Protein AF-A0A497HC50-F1 (afdb_monomer_lite)

Radius of gyration: 28.06 Å; chains: 1; bounding box: 42×31×88 Å

Secondary structure (DSSP, 8-state):
--HHHHHHHHHHHHHHHHHHHHHHHHHS---HHHHHHHHHHHHHHHHHHHHHHHHHHHHHHHHHHIIIIIHHHHHHHHHHHHHHHHHHHHHHHTTT--

Structure (mmCIF, N/CA/C/O backbone):
data_AF-A0A497HC50-F1
#
_entry.id   AF-A0A497HC50-F1
#
loop_
_atom_site.group_PDB
_atom_site.id
_atom_site.type_symbol
_atom_site.label_atom_id
_atom_site.label_alt_id
_atom_site.label_comp_id
_atom_site.label_asym_id
_atom_site.label_entity_id
_atom_site.label_seq_id
_atom_site.pdbx_PDB_ins_code
_atom_site.Cartn_x
_atom_site.Cartn_y
_atom_site.Cartn_z
_atom_site.occupancy
_atom_site.B_iso_or_equiv
_atom_site.auth_seq_id
_atom_site.auth_comp_id
_atom_site.auth_asym_id
_atom_site.auth_atom_id
_atom_site.pdbx_PDB_model_num
ATOM 1 N N . MET A 1 1 ? 12.450 -7.816 -7.118 1.00 54.47 1 MET A N 1
ATOM 2 C CA . MET A 1 1 ? 11.053 -7.311 -7.046 1.00 54.47 1 MET A CA 1
ATOM 3 C C . MET A 1 1 ? 11.078 -5.797 -7.264 1.00 54.47 1 MET A C 1
ATOM 5 O O . MET A 1 1 ? 11.919 -5.151 -6.66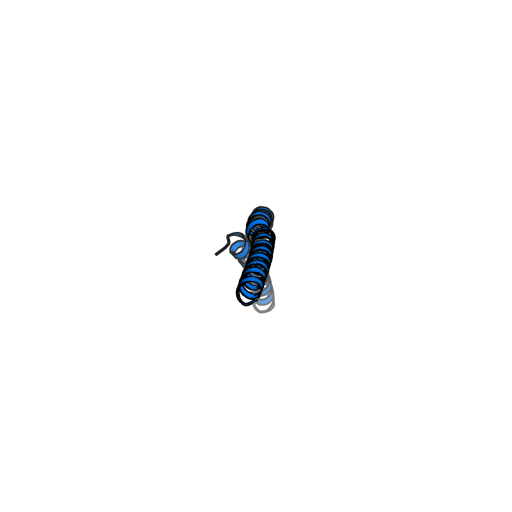0 1.00 54.47 1 MET A O 1
ATOM 9 N N . SER A 1 2 ? 10.237 -5.214 -8.128 1.00 67.50 2 SER A N 1
ATOM 10 C CA . SER A 1 2 ? 10.213 -3.746 -8.309 1.00 67.50 2 SER A CA 1
ATOM 11 C C . SER A 1 2 ? 9.681 -3.048 -7.050 1.00 67.50 2 SER A C 1
ATOM 13 O O . SER A 1 2 ? 8.658 -3.482 -6.512 1.00 67.50 2 SER A O 1
ATOM 15 N N . ARG A 1 3 ? 10.337 -1.959 -6.614 1.00 68.75 3 ARG A N 1
ATOM 16 C CA . ARG A 1 3 ? 9.911 -1.139 -5.461 1.00 68.75 3 ARG A CA 1
ATOM 17 C C . ARG A 1 3 ? 8.451 -0.690 -5.604 1.00 68.75 3 ARG A C 1
ATOM 19 O O . ARG A 1 3 ? 7.688 -0.785 -4.652 1.00 68.75 3 ARG A O 1
ATOM 26 N N . TYR A 1 4 ? 8.021 -0.345 -6.819 1.00 71.50 4 TYR A N 1
ATOM 27 C CA . TYR A 1 4 ? 6.629 -0.005 -7.129 1.00 71.50 4 TYR A CA 1
ATOM 28 C C . TYR A 1 4 ? 5.636 -1.130 -6.786 1.00 71.50 4 TYR A C 1
ATOM 30 O O . TYR A 1 4 ? 4.584 -0.870 -6.208 1.00 71.50 4 TYR A O 1
ATOM 38 N N . ARG A 1 5 ? 5.969 -2.396 -7.088 1.00 71.81 5 ARG A N 1
ATOM 39 C CA . ARG A 1 5 ? 5.091 -3.534 -6.760 1.00 71.81 5 ARG A CA 1
ATOM 40 C C . ARG A 1 5 ? 4.973 -3.749 -5.253 1.00 71.81 5 ARG A C 1
ATOM 42 O O . ARG A 1 5 ? 3.891 -4.088 -4.790 1.00 71.81 5 ARG A O 1
ATOM 49 N N . LEU A 1 6 ? 6.058 -3.528 -4.508 1.00 73.81 6 LEU A N 1
ATOM 50 C CA . LEU A 1 6 ? 6.057 -3.625 -3.047 1.00 73.81 6 LEU A CA 1
ATOM 51 C C . LEU A 1 6 ? 5.155 -2.554 -2.430 1.00 73.81 6 LEU A C 1
ATOM 53 O O . LEU A 1 6 ? 4.241 -2.907 -1.691 1.00 73.81 6 LEU A O 1
ATOM 57 N N . TYR A 1 7 ? 5.335 -1.280 -2.797 1.00 75.25 7 TYR A N 1
ATOM 58 C CA . TYR A 1 7 ? 4.515 -0.184 -2.266 1.00 75.25 7 TYR A CA 1
ATOM 59 C C . TYR A 1 7 ? 3.045 -0.292 -2.675 1.00 75.25 7 TYR A C 1
ATOM 61 O O . TYR A 1 7 ? 2.170 -0.094 -1.836 1.00 75.25 7 TYR A O 1
ATOM 69 N N . LYS A 1 8 ? 2.757 -0.713 -3.914 1.00 79.00 8 LYS A N 1
ATOM 70 C CA . LYS A 1 8 ? 1.386 -1.006 -4.351 1.00 79.00 8 LYS A CA 1
ATOM 71 C C . LYS A 1 8 ? 0.752 -2.108 -3.499 1.00 79.00 8 LYS A C 1
ATOM 73 O O . LYS A 1 8 ? -0.391 -1.971 -3.077 1.00 79.00 8 LYS A O 1
ATOM 78 N N . HIS A 1 9 ? 1.486 -3.190 -3.238 1.00 81.38 9 HIS A N 1
ATOM 79 C CA . HIS A 1 9 ? 1.002 -4.281 -2.397 1.00 81.38 9 HIS A CA 1
ATOM 80 C C . HIS A 1 9 ? 0.816 -3.838 -0.941 1.00 81.38 9 HIS A C 1
ATOM 82 O O . HIS A 1 9 ? -0.160 -4.230 -0.318 1.00 81.38 9 HIS A O 1
ATOM 88 N N . HIS A 1 10 ? 1.707 -3.001 -0.402 1.00 82.25 10 HIS A N 1
ATOM 89 C CA . HIS A 1 10 ? 1.588 -2.459 0.957 1.00 82.25 10 HIS A CA 1
ATOM 90 C C . HIS A 1 10 ? 0.389 -1.515 1.091 1.00 82.25 10 HIS A C 1
ATOM 92 O O . HIS A 1 10 ? -0.344 -1.601 2.070 1.00 82.25 10 HIS A O 1
ATOM 98 N N . ALA A 1 11 ? 0.128 -0.680 0.081 1.00 82.25 11 ALA A N 1
ATOM 99 C CA . ALA A 1 11 ? -1.061 0.166 0.043 1.00 82.25 11 ALA A CA 1
ATOM 100 C C . ALA A 1 11 ? -2.349 -0.675 0.030 1.00 82.25 11 ALA A C 1
ATOM 102 O O . ALA A 1 11 ? -3.256 -0.416 0.816 1.00 82.25 11 ALA A O 1
ATOM 103 N N . TRP A 1 12 ? -2.407 -1.718 -0.805 1.00 82.31 12 TRP A N 1
ATOM 104 C CA . TRP A 1 12 ? -3.583 -2.589 -0.905 1.00 82.31 12 TRP A CA 1
ATOM 105 C C . TRP A 1 12 ? -3.779 -3.457 0.349 1.00 82.31 12 TRP A C 1
ATOM 107 O O . TRP A 1 12 ? -4.872 -3.512 0.907 1.00 82.31 12 TRP A O 1
ATOM 117 N N . ALA A 1 13 ? -2.707 -4.068 0.856 1.00 86.06 13 ALA A N 1
ATOM 118 C CA . ALA A 1 13 ? -2.742 -4.851 2.089 1.00 86.06 13 ALA A CA 1
ATOM 119 C C . ALA A 1 13 ? -3.117 -3.984 3.298 1.00 86.06 13 ALA A C 1
ATOM 121 O O . ALA A 1 13 ? -3.915 -4.414 4.124 1.00 86.06 13 ALA A O 1
ATOM 122 N N . GLY A 1 14 ? -2.612 -2.747 3.369 1.00 84.75 14 GLY A N 1
ATOM 123 C CA . GLY A 1 14 ? -2.979 -1.786 4.406 1.00 84.75 14 GLY A CA 1
ATOM 124 C C . GLY A 1 14 ? -4.472 -1.457 4.391 1.00 84.75 14 GLY A C 1
ATOM 125 O O . GLY A 1 14 ? -5.106 -1.478 5.443 1.00 84.75 14 GLY A O 1
ATOM 126 N N . THR A 1 15 ? -5.069 -1.241 3.213 1.00 85.25 15 THR A N 1
ATOM 127 C CA . THR A 1 15 ? -6.520 -1.007 3.104 1.00 85.25 15 THR A CA 1
ATOM 128 C C . THR A 1 15 ? -7.351 -2.224 3.506 1.00 85.25 15 THR A C 1
ATOM 130 O O . THR A 1 15 ? -8.351 -2.074 4.209 1.00 85.25 15 THR A O 1
ATOM 133 N N . THR A 1 16 ? -6.922 -3.433 3.133 1.00 85.88 16 THR A N 1
ATOM 134 C CA . THR A 1 16 ? -7.595 -4.674 3.540 1.00 85.88 16 THR A CA 1
ATOM 135 C C . THR A 1 16 ? -7.505 -4.873 5.051 1.00 85.88 16 THR A C 1
ATOM 137 O O . THR A 1 16 ? -8.497 -5.205 5.692 1.00 85.88 16 THR A O 1
ATOM 140 N N . LEU A 1 17 ? -6.340 -4.606 5.643 1.00 88.00 17 LEU A N 1
ATOM 141 C CA . LEU A 1 17 ? -6.121 -4.739 7.080 1.00 88.00 17 LEU A CA 1
ATOM 142 C C . LEU A 1 17 ? -6.922 -3.702 7.878 1.00 88.00 17 LEU A C 1
ATOM 144 O O . LEU A 1 17 ? -7.490 -4.042 8.911 1.00 88.00 17 LEU A O 1
ATOM 148 N N . LEU A 1 18 ? -7.053 -2.473 7.366 1.00 88.00 18 LEU A N 1
ATOM 149 C CA . LEU A 1 18 ? -7.933 -1.452 7.942 1.00 88.00 18 LEU A CA 1
ATOM 150 C C . LEU A 1 18 ? -9.411 -1.876 7.888 1.00 88.00 18 LEU A C 1
ATOM 152 O O . LEU A 1 18 ? -10.137 -1.699 8.865 1.00 88.00 18 LEU A O 1
ATOM 156 N N . SER A 1 19 ? -9.850 -2.468 6.773 1.00 88.25 19 SER A N 1
ATOM 157 C CA . SER A 1 19 ? -11.212 -2.996 6.632 1.00 88.25 19 SER A CA 1
ATOM 158 C C . SER A 1 19 ? -11.490 -4.129 7.625 1.00 88.25 19 SER A C 1
ATOM 160 O O . SER A 1 19 ? -12.520 -4.105 8.298 1.00 88.25 19 SER A O 1
ATOM 162 N N . ILE A 1 20 ? -10.546 -5.063 7.790 1.00 89.56 20 ILE A N 1
ATOM 163 C CA . ILE A 1 20 ? -10.639 -6.143 8.783 1.00 89.56 20 ILE A CA 1
ATOM 164 C C . ILE A 1 20 ? -10.667 -5.572 10.203 1.00 89.56 20 ILE A C 1
ATOM 166 O O . ILE A 1 20 ? -11.496 -6.000 10.998 1.00 89.56 20 ILE A O 1
ATOM 170 N N . LEU A 1 21 ? -9.817 -4.590 10.525 1.00 87.50 21 LEU A N 1
ATOM 171 C CA . LEU A 1 21 ? -9.795 -3.946 11.842 1.00 87.50 21 LEU A CA 1
ATOM 172 C C . LEU A 1 21 ? -11.162 -3.338 12.192 1.00 87.50 21 LEU A C 1
ATOM 174 O O . LEU A 1 21 ? -11.667 -3.530 13.299 1.00 87.50 21 LEU A O 1
ATOM 178 N N . LEU A 1 22 ? -11.781 -2.632 11.238 1.00 86.12 22 LEU A N 1
ATOM 179 C CA . LEU A 1 22 ? -13.123 -2.080 11.415 1.00 86.12 22 LEU A CA 1
ATOM 180 C C . LEU A 1 22 ? -14.174 -3.180 11.588 1.00 86.12 22 LEU A C 1
ATOM 182 O O . LEU A 1 22 ? -15.014 -3.070 12.477 1.00 86.12 22 LEU A O 1
ATOM 186 N N . ALA A 1 23 ? -14.124 -4.235 10.772 1.00 88.94 23 ALA A N 1
ATOM 187 C CA . ALA A 1 23 ? -15.049 -5.360 10.880 1.00 88.94 23 ALA A CA 1
ATOM 188 C C . ALA A 1 23 ? -14.922 -6.069 12.239 1.00 88.94 23 ALA A C 1
ATOM 190 O O . ALA A 1 23 ? -15.928 -6.365 12.881 1.00 88.94 23 ALA A O 1
ATOM 191 N N . LEU A 1 24 ? -13.694 -6.260 12.728 1.00 87.75 24 LEU A N 1
ATOM 192 C CA . LEU A 1 24 ? -13.418 -6.858 14.032 1.00 87.75 24 LEU A CA 1
ATOM 193 C C . LEU A 1 24 ? -13.962 -5.998 15.179 1.00 87.75 24 LEU A C 1
ATOM 195 O O . LEU A 1 24 ? -14.487 -6.533 16.147 1.00 87.75 24 LEU A O 1
ATOM 199 N N . ARG A 1 25 ? -13.893 -4.667 15.048 1.00 83.94 25 ARG A N 1
ATOM 200 C CA . ARG A 1 25 ? -14.494 -3.717 15.999 1.00 83.94 25 ARG A CA 1
ATOM 201 C C . ARG A 1 25 ? -16.025 -3.777 16.016 1.00 83.94 25 ARG A C 1
ATOM 203 O O . ARG A 1 25 ? -16.628 -3.466 17.033 1.00 83.94 25 ARG A O 1
ATOM 210 N N . ILE A 1 26 ? -16.666 -4.131 14.905 1.00 84.88 26 ILE A N 1
ATOM 211 C CA . ILE A 1 26 ? -18.123 -4.334 14.874 1.00 84.88 26 ILE A CA 1
ATOM 212 C C . ILE A 1 26 ? -18.486 -5.653 15.570 1.00 84.88 26 ILE A C 1
ATOM 214 O O . ILE A 1 26 ? -19.509 -5.730 16.242 1.00 84.88 26 ILE A O 1
ATOM 218 N N . LEU A 1 27 ? -17.638 -6.675 15.427 1.00 90.56 27 LEU A N 1
ATOM 219 C CA . LEU A 1 27 ? -17.886 -8.018 15.948 1.00 90.56 27 LEU A CA 1
ATOM 220 C C . LEU A 1 27 ? -17.529 -8.179 17.436 1.00 90.56 27 LEU A C 1
ATOM 222 O O . LEU A 1 27 ? -18.145 -8.980 18.132 1.00 90.56 27 LEU A O 1
ATOM 226 N N . LEU A 1 28 ? -16.533 -7.433 17.923 1.00 87.00 28 LEU A N 1
ATOM 227 C CA . LEU A 1 28 ? -16.034 -7.484 19.296 1.00 87.00 28 LEU A CA 1
ATOM 228 C C . LEU A 1 28 ? -16.160 -6.106 19.968 1.00 87.00 28 LEU A C 1
ATOM 230 O O . LEU A 1 28 ? -15.785 -5.104 19.355 1.00 87.00 28 LEU A O 1
ATOM 234 N N . PRO A 1 29 ? -16.595 -6.021 21.242 1.00 83.44 29 PRO A N 1
ATOM 235 C CA . PRO A 1 29 ? -16.711 -4.763 21.983 1.00 83.44 29 PRO A CA 1
ATOM 236 C C . PRO A 1 29 ? -15.333 -4.254 22.451 1.00 83.44 29 PRO A C 1
ATOM 238 O O . PRO A 1 29 ? -15.042 -4.164 23.642 1.00 83.44 29 PRO A O 1
ATOM 241 N N . ILE A 1 30 ? -14.449 -3.948 21.500 1.00 81.38 30 ILE A N 1
ATOM 242 C CA . ILE A 1 30 ? -13.093 -3.459 21.763 1.00 81.38 30 ILE A CA 1
ATOM 243 C C . ILE A 1 30 ? -13.162 -1.968 22.144 1.00 81.38 30 ILE A C 1
ATOM 245 O O . ILE A 1 30 ? -13.804 -1.184 21.434 1.00 81.38 30 ILE A O 1
ATOM 249 N N . PRO A 1 31 ? -12.490 -1.534 23.228 1.00 86.12 31 PRO A N 1
ATOM 250 C CA . PRO A 1 31 ? -12.516 -0.145 23.673 1.00 86.12 31 PRO A CA 1
ATOM 251 C C . PRO A 1 31 ? -11.940 0.822 22.628 1.00 86.12 31 PRO A C 1
ATOM 253 O O . PRO A 1 31 ? -10.895 0.582 22.013 1.00 86.12 31 PRO A O 1
ATOM 256 N N . TYR A 1 32 ? -12.605 1.971 22.475 1.00 82.19 32 TYR A N 1
ATOM 257 C CA . TYR A 1 32 ? -12.269 3.004 21.485 1.00 82.19 32 TYR A CA 1
ATOM 258 C C . TYR A 1 32 ? -10.851 3.559 21.651 1.00 82.19 32 TYR A C 1
ATOM 260 O O . TYR A 1 32 ? -10.209 3.891 20.658 1.00 82.19 32 TYR A O 1
ATOM 268 N N . LEU A 1 33 ? -10.351 3.603 22.890 1.00 86.00 33 LEU A N 1
ATOM 269 C CA . LEU A 1 33 ? -9.007 4.068 23.238 1.00 86.00 33 LEU A CA 1
ATOM 270 C C . LEU A 1 33 ? -7.891 3.292 22.529 1.00 86.00 33 LEU A C 1
ATOM 272 O O . LEU A 1 33 ? -6.821 3.848 22.322 1.00 86.00 33 LEU A O 1
ATOM 276 N N . ILE A 1 34 ? -8.136 2.038 22.136 1.00 85.00 34 ILE A N 1
ATOM 277 C CA . ILE A 1 34 ? -7.149 1.201 21.439 1.00 85.00 34 ILE A CA 1
ATOM 278 C C . ILE A 1 34 ? -7.354 1.281 19.923 1.00 85.00 34 ILE A C 1
ATOM 280 O O . ILE A 1 34 ? -6.399 1.434 19.164 1.00 85.00 34 ILE A O 1
ATOM 284 N N . VAL A 1 35 ? -8.607 1.211 19.469 1.00 85.31 35 VAL A N 1
ATOM 285 C CA . VAL A 1 35 ? -8.933 1.144 18.035 1.00 85.31 35 VAL A CA 1
ATOM 286 C C . VAL A 1 35 ? -8.643 2.463 17.318 1.00 85.31 35 VAL A C 1
ATOM 288 O O . VAL A 1 35 ? -8.151 2.440 16.192 1.00 85.31 35 VAL A O 1
ATOM 291 N N . LEU A 1 36 ? -8.912 3.608 17.955 1.00 86.31 36 LEU A N 1
ATOM 292 C CA . LEU A 1 36 ? -8.670 4.929 17.364 1.00 86.31 36 LEU A CA 1
ATOM 293 C C . LEU A 1 36 ? -7.199 5.171 17.002 1.00 86.31 36 LEU A C 1
ATOM 295 O O . LEU A 1 36 ? -6.934 5.418 15.825 1.00 86.31 36 LEU A O 1
ATOM 299 N N . PRO A 1 37 ? -6.235 5.097 17.943 1.00 91.00 37 PRO A N 1
ATOM 300 C CA . PRO A 1 37 ? -4.836 5.350 17.613 1.00 91.00 37 PRO A CA 1
ATOM 301 C C . PRO A 1 37 ? -4.293 4.315 16.627 1.00 91.00 37 PRO A C 1
ATOM 303 O O . PRO A 1 37 ? -3.572 4.677 15.700 1.00 91.00 37 PRO A O 1
ATOM 306 N N . LEU A 1 38 ? -4.690 3.045 16.766 1.00 88.38 38 LEU A N 1
ATOM 307 C CA . LEU A 1 38 ? -4.262 1.983 15.860 1.00 88.38 38 LEU A CA 1
ATOM 308 C C . LEU A 1 38 ? -4.767 2.221 14.429 1.00 88.38 38 LEU A C 1
ATOM 310 O O . LEU A 1 38 ? -3.996 2.116 13.476 1.00 88.38 38 LEU A O 1
ATOM 314 N N . GLY A 1 39 ? -6.037 2.604 14.279 1.00 88.50 39 GLY A N 1
ATOM 315 C CA . GLY A 1 39 ? -6.616 2.987 12.994 1.00 88.50 39 GLY A CA 1
ATOM 316 C C . GLY A 1 39 ? -5.925 4.210 12.390 1.00 88.50 39 GLY A C 1
ATOM 317 O O . GLY A 1 39 ? -5.637 4.223 11.196 1.00 88.50 39 GLY A O 1
ATOM 318 N N . LEU A 1 40 ? -5.589 5.208 13.210 1.00 90.25 40 LEU A N 1
ATOM 319 C CA . LEU A 1 40 ? -4.921 6.432 12.763 1.00 90.25 40 LEU A CA 1
ATOM 320 C C . LEU A 1 40 ? -3.501 6.155 12.241 1.00 90.25 40 LEU A C 1
ATOM 322 O O . LEU A 1 40 ? -3.133 6.636 11.170 1.00 90.25 40 LEU A O 1
ATOM 326 N N . ILE A 1 41 ? -2.736 5.309 12.940 1.00 91.38 41 ILE A N 1
ATOM 327 C CA . ILE A 1 41 ? -1.414 4.840 12.494 1.00 91.38 41 ILE A CA 1
ATOM 328 C C . ILE A 1 41 ? -1.531 4.082 11.165 1.00 91.38 41 ILE A C 1
ATOM 330 O O . ILE A 1 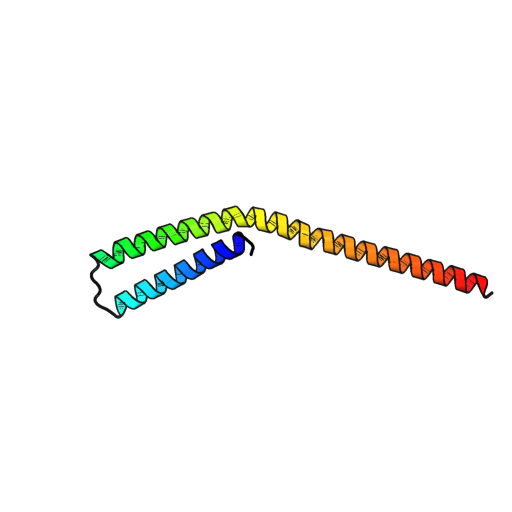41 ? -0.746 4.320 10.245 1.00 91.38 41 ILE A O 1
ATOM 334 N N . LEU A 1 42 ? -2.535 3.210 11.035 1.00 88.44 42 LEU A N 1
ATOM 335 C CA . LEU A 1 42 ? -2.811 2.471 9.801 1.00 88.44 42 LEU A CA 1
ATOM 336 C C . LEU A 1 42 ? -3.131 3.402 8.628 1.00 88.44 42 LEU A C 1
ATOM 338 O O . LEU A 1 42 ? -2.606 3.209 7.533 1.00 88.44 42 LEU A O 1
ATOM 342 N N . ILE A 1 43 ? -3.939 4.439 8.853 1.00 88.38 43 ILE A N 1
ATOM 343 C CA . ILE A 1 43 ? -4.263 5.441 7.830 1.00 88.38 43 ILE A CA 1
ATOM 344 C C . ILE A 1 43 ? -2.995 6.168 7.374 1.00 88.38 43 ILE A C 1
ATOM 346 O O . ILE A 1 43 ? -2.746 6.260 6.171 1.00 88.38 43 ILE A O 1
ATOM 350 N N . ILE A 1 44 ? -2.156 6.630 8.307 1.00 91.19 44 ILE A N 1
ATOM 351 C CA . ILE A 1 44 ? -0.885 7.296 7.983 1.00 91.19 44 ILE A CA 1
ATOM 352 C C . ILE A 1 44 ? 0.020 6.362 7.170 1.00 91.19 44 ILE A C 1
ATOM 354 O O . ILE A 1 44 ? 0.563 6.759 6.140 1.00 91.19 44 ILE A O 1
ATOM 358 N N . TYR A 1 45 ? 0.136 5.099 7.580 1.00 87.62 45 TYR A N 1
ATOM 359 C CA . TYR A 1 45 ? 0.911 4.090 6.862 1.00 87.62 45 TYR A CA 1
ATOM 360 C C . TYR A 1 45 ? 0.409 3.864 5.424 1.00 87.62 45 TYR A C 1
ATOM 362 O O . TYR A 1 45 ? 1.216 3.782 4.489 1.00 87.62 45 TYR A O 1
ATOM 370 N N . ILE A 1 46 ? -0.914 3.803 5.224 1.00 85.88 46 ILE A N 1
ATOM 371 C CA . ILE A 1 46 ? -1.528 3.678 3.895 1.00 85.88 46 ILE A CA 1
ATOM 372 C C . ILE A 1 46 ? -1.210 4.914 3.051 1.00 85.88 46 ILE A C 1
ATOM 374 O O . ILE A 1 46 ? -0.792 4.762 1.906 1.00 85.88 46 ILE A O 1
ATOM 378 N N . LEU A 1 47 ? -1.339 6.124 3.605 1.00 86.44 47 LEU A N 1
ATOM 379 C CA . LEU A 1 47 ? -1.038 7.373 2.896 1.00 86.44 47 LEU A CA 1
ATOM 380 C C . LEU A 1 47 ? 0.431 7.461 2.472 1.00 86.44 47 LEU A C 1
ATOM 382 O O . LEU A 1 47 ? 0.724 7.843 1.336 1.00 86.44 47 LEU A O 1
ATOM 386 N N . ILE A 1 48 ? 1.355 7.059 3.347 1.00 85.50 48 ILE A N 1
ATOM 387 C CA . ILE A 1 48 ? 2.788 6.993 3.037 1.00 85.50 48 ILE A CA 1
ATOM 388 C C . ILE A 1 48 ? 3.029 5.976 1.915 1.00 85.50 48 ILE A C 1
ATOM 390 O O . ILE A 1 48 ? 3.669 6.298 0.912 1.00 85.50 48 ILE A O 1
ATOM 394 N N . SER A 1 49 ? 2.464 4.772 2.034 1.00 81.12 49 SER A N 1
ATOM 395 C CA . SER A 1 49 ? 2.586 3.723 1.013 1.00 81.12 49 SER A CA 1
ATOM 396 C C . SER A 1 49 ? 2.010 4.162 -0.334 1.00 81.12 49 SER A C 1
ATOM 398 O O . SER A 1 49 ? 2.597 3.889 -1.384 1.00 81.12 49 SER A O 1
ATOM 400 N N . LEU A 1 50 ? 0.896 4.893 -0.327 1.00 80.06 50 LEU A N 1
ATOM 401 C CA . LEU A 1 50 ? 0.263 5.430 -1.526 1.00 80.06 50 LEU A CA 1
ATOM 402 C C . LEU A 1 50 ? 1.126 6.525 -2.164 1.00 80.06 50 LEU A C 1
ATOM 404 O O . LEU A 1 50 ? 1.385 6.484 -3.366 1.00 80.06 50 LEU A O 1
ATOM 408 N N . SER A 1 51 ? 1.650 7.447 -1.355 1.00 81.50 51 SER A N 1
ATOM 409 C CA . SER A 1 51 ? 2.549 8.519 -1.800 1.00 81.50 51 SER A CA 1
ATOM 410 C C . SER A 1 51 ? 3.801 7.953 -2.471 1.00 81.50 51 SER A C 1
ATOM 412 O O . SER A 1 51 ? 4.168 8.367 -3.573 1.00 81.50 51 SER A O 1
ATOM 414 N N . PHE A 1 52 ? 4.416 6.933 -1.869 1.00 74.75 52 PHE A N 1
ATOM 415 C CA . PHE A 1 52 ? 5.542 6.227 -2.476 1.00 74.75 52 PHE A CA 1
ATOM 416 C C . PHE A 1 52 ? 5.144 5.440 -3.724 1.00 74.75 52 PHE A C 1
ATOM 418 O O . PHE A 1 52 ? 5.909 5.408 -4.687 1.00 74.75 52 PHE A O 1
ATOM 425 N N . THR A 1 53 ? 3.944 4.858 -3.762 1.00 76.25 53 THR A N 1
ATOM 426 C CA . THR A 1 53 ? 3.431 4.190 -4.966 1.00 76.25 53 THR A CA 1
ATOM 427 C C . THR A 1 53 ? 3.369 5.160 -6.141 1.00 76.25 53 THR A C 1
ATOM 429 O O . THR A 1 53 ? 3.839 4.813 -7.219 1.00 76.25 53 THR A O 1
ATOM 432 N N . TYR A 1 54 ? 2.861 6.381 -5.943 1.00 74.81 54 TYR A N 1
ATOM 433 C CA . TYR A 1 54 ? 2.812 7.405 -6.992 1.00 74.81 54 TYR A CA 1
ATOM 434 C C . TYR A 1 54 ? 4.191 7.965 -7.347 1.00 74.81 54 TYR A C 1
ATOM 436 O O . TYR A 1 54 ? 4.494 8.110 -8.531 1.00 74.81 54 TYR A O 1
ATOM 444 N N . LYS A 1 55 ? 5.061 8.199 -6.357 1.00 76.81 55 LYS A N 1
ATOM 445 C CA . LYS A 1 55 ? 6.442 8.648 -6.590 1.00 76.81 55 LYS A CA 1
ATOM 446 C C . LYS A 1 55 ? 7.229 7.650 -7.446 1.00 76.81 55 LYS A C 1
ATOM 448 O O . LYS A 1 55 ? 7.841 8.029 -8.438 1.00 76.81 55 LYS A O 1
ATOM 453 N N . TYR A 1 56 ? 7.156 6.364 -7.106 1.00 69.56 56 TYR A N 1
ATOM 454 C CA . TYR A 1 56 ? 7.850 5.300 -7.833 1.00 69.56 56 TYR A CA 1
ATOM 455 C C . TYR A 1 56 ? 7.105 4.820 -9.084 1.00 69.56 56 TYR A C 1
ATOM 457 O O . TYR A 1 56 ? 7.690 4.087 -9.878 1.00 69.56 56 TYR A O 1
ATOM 465 N N . LYS A 1 57 ? 5.844 5.225 -9.299 1.00 65.25 57 LYS A N 1
ATOM 466 C CA . LYS A 1 57 ? 5.092 4.914 -10.525 1.00 65.25 57 LYS A CA 1
ATOM 467 C C . LYS A 1 57 ? 5.761 5.539 -11.747 1.00 65.25 57 LYS A C 1
ATOM 469 O O . LYS A 1 57 ? 5.990 4.831 -12.717 1.00 65.25 57 LYS A O 1
ATOM 474 N N . ASN A 1 58 ? 6.135 6.819 -11.679 1.00 63.91 58 ASN A N 1
ATOM 475 C CA . ASN A 1 58 ? 6.790 7.504 -12.801 1.00 63.91 58 ASN A CA 1
ATOM 476 C C . ASN A 1 58 ? 8.165 6.909 -13.130 1.00 63.91 58 ASN A C 1
ATOM 478 O O . ASN A 1 58 ? 8.518 6.781 -14.300 1.00 63.91 58 ASN A O 1
ATOM 482 N N . GLU A 1 59 ? 8.936 6.514 -12.115 1.00 62.28 59 GLU A N 1
ATOM 483 C CA . GLU A 1 59 ? 10.213 5.822 -12.324 1.00 62.28 59 GLU A CA 1
ATOM 484 C C . GLU A 1 59 ? 10.002 4.421 -12.908 1.00 62.28 59 GLU A C 1
ATOM 486 O O . GLU A 1 59 ? 10.699 4.022 -13.838 1.00 62.28 59 GLU A O 1
ATOM 491 N N . PHE A 1 60 ? 9.003 3.684 -12.416 1.00 60.62 60 PHE A N 1
ATOM 492 C CA . PHE A 1 60 ? 8.677 2.358 -12.927 1.00 60.62 60 PHE A CA 1
ATOM 493 C C . PHE A 1 60 ? 8.149 2.398 -14.365 1.00 60.62 60 PHE A C 1
ATOM 495 O O . PHE A 1 60 ? 8.561 1.564 -15.164 1.00 60.62 60 PHE A O 1
ATOM 502 N N . ASP A 1 61 ? 7.302 3.365 -14.719 1.00 61.91 61 ASP A N 1
ATOM 503 C CA . ASP A 1 61 ? 6.780 3.534 -16.080 1.00 61.91 61 ASP A CA 1
ATOM 504 C C . ASP A 1 61 ? 7.872 3.998 -17.055 1.00 61.91 61 ASP A C 1
ATOM 506 O O . ASP A 1 61 ? 7.890 3.549 -18.198 1.00 61.91 61 ASP A O 1
ATOM 510 N N . ARG A 1 62 ? 8.847 4.803 -16.610 1.00 60.91 62 ARG A N 1
ATOM 511 C CA . ARG A 1 62 ? 10.034 5.138 -17.418 1.00 60.91 62 ARG A CA 1
ATOM 512 C C . ARG A 1 62 ? 10.924 3.922 -17.678 1.00 60.91 62 ARG A C 1
ATOM 514 O O . ARG A 1 62 ? 11.293 3.671 -18.820 1.00 60.91 62 ARG A O 1
ATOM 521 N N . ILE A 1 63 ? 11.229 3.140 -16.641 1.00 61.41 63 ILE A N 1
ATOM 522 C CA . ILE A 1 63 ? 12.081 1.944 -16.758 1.00 61.41 63 ILE A CA 1
ATOM 523 C C . ILE A 1 63 ? 11.373 0.839 -17.562 1.00 61.41 63 ILE A C 1
ATOM 525 O O . ILE A 1 63 ? 11.987 0.184 -18.400 1.00 61.41 63 ILE A O 1
ATOM 529 N N . LYS A 1 64 ? 10.067 0.641 -17.349 1.00 57.47 64 LYS A N 1
ATOM 530 C CA . LYS A 1 64 ? 9.263 -0.366 -18.058 1.00 57.47 64 LYS A CA 1
ATOM 531 C C . LYS A 1 64 ? 8.915 0.063 -19.488 1.00 57.47 64 LYS A C 1
ATOM 533 O O . LYS A 1 64 ? 8.832 -0.789 -20.366 1.00 57.47 64 LYS A O 1
ATOM 538 N N . GLY A 1 65 ? 8.726 1.360 -19.726 1.00 55.44 65 GLY A N 1
ATOM 539 C CA . GLY A 1 65 ? 8.504 1.933 -21.054 1.00 55.44 65 GLY A CA 1
ATOM 540 C C . GLY A 1 65 ? 9.727 1.793 -21.960 1.00 55.44 65 GLY A C 1
ATOM 541 O O . GLY A 1 65 ? 9.570 1.387 -23.111 1.00 55.44 65 GLY A O 1
ATOM 542 N N . GLY A 1 66 ? 10.933 2.018 -21.422 1.00 55.12 66 GLY A N 1
ATOM 543 C CA . GLY A 1 66 ? 12.192 1.757 -22.132 1.00 55.12 66 GLY A CA 1
ATOM 544 C C . GLY A 1 66 ? 12.383 0.272 -22.457 1.00 55.12 66 GLY A C 1
ATOM 545 O O . GLY A 1 66 ? 12.555 -0.087 -23.615 1.00 55.12 66 GLY A O 1
ATOM 546 N N . ALA A 1 67 ? 12.219 -0.608 -21.466 1.00 53.31 67 ALA A N 1
ATOM 547 C CA . ALA A 1 67 ? 12.461 -2.049 -21.623 1.00 53.31 67 ALA A CA 1
ATOM 548 C C . ALA A 1 67 ? 11.374 -2.8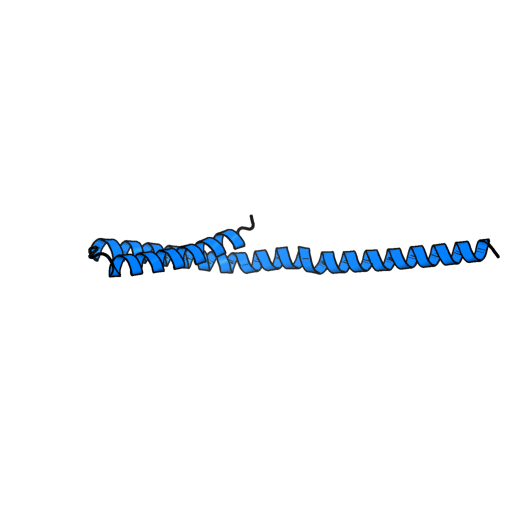33 -22.393 1.00 53.31 67 ALA A C 1
ATOM 550 O O . ALA A 1 67 ? 11.530 -4.020 -22.648 1.00 53.31 67 ALA A O 1
ATOM 551 N N . SER A 1 68 ? 10.223 -2.230 -22.710 1.00 56.59 68 SER A N 1
ATOM 552 C CA . SER A 1 68 ? 9.120 -2.947 -23.376 1.00 56.59 68 SER A CA 1
ATOM 553 C C . SER A 1 68 ? 8.738 -2.359 -24.731 1.00 56.59 68 SER A C 1
ATOM 555 O O . SER A 1 68 ? 8.187 -3.080 -25.561 1.00 56.59 68 SER A O 1
ATOM 557 N N . GLY A 1 69 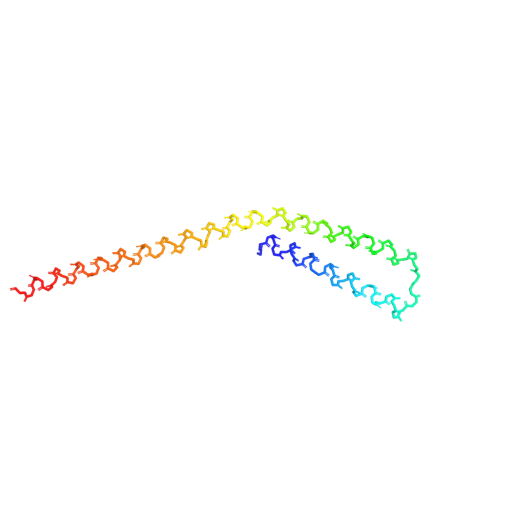? 8.986 -1.066 -24.961 1.00 54.09 69 GLY A N 1
ATOM 558 C CA . GLY A 1 69 ? 8.623 -0.385 -26.204 1.00 54.09 69 GLY A CA 1
ATOM 559 C C . GLY A 1 69 ? 9.757 -0.322 -27.225 1.00 54.09 69 GLY A C 1
ATOM 560 O O . GLY A 1 69 ? 9.514 -0.526 -28.417 1.00 54.09 69 GLY A O 1
ATOM 561 N N . GLU A 1 70 ? 10.983 -0.048 -26.777 1.00 54.72 70 GLU A N 1
ATOM 562 C CA . GLU A 1 70 ? 12.154 0.049 -27.657 1.00 54.72 70 GLU A CA 1
ATOM 563 C C . GLU A 1 70 ? 12.683 -1.333 -28.038 1.00 54.72 70 GLU A C 1
ATOM 565 O O . GLU A 1 70 ? 12.876 -1.591 -29.225 1.00 54.72 70 GLU A O 1
ATOM 570 N N . ASP A 1 71 ? 12.778 -2.258 -27.080 1.00 55.59 71 ASP A N 1
ATOM 571 C CA . ASP A 1 71 ? 13.218 -3.636 -27.337 1.00 55.59 71 ASP A CA 1
ATOM 572 C C . ASP A 1 71 ? 12.304 -4.362 -28.337 1.00 55.59 71 ASP A C 1
ATOM 574 O O . ASP A 1 71 ? 12.779 -4.984 -29.286 1.00 55.59 71 ASP A O 1
ATOM 578 N N . PHE A 1 72 ? 10.982 -4.186 -28.234 1.00 56.12 72 PHE A N 1
ATOM 579 C CA . PHE A 1 72 ? 10.033 -4.802 -29.169 1.00 56.12 72 PHE A CA 1
ATOM 580 C C . PHE A 1 72 ? 10.099 -4.204 -30.586 1.00 56.12 72 PHE A C 1
ATOM 582 O O . PHE A 1 72 ? 9.840 -4.894 -31.580 1.00 56.12 72 PHE A O 1
ATOM 589 N N . LYS A 1 73 ? 10.437 -2.913 -30.710 1.00 64.44 73 LYS A N 1
ATOM 590 C CA . LYS A 1 73 ? 10.660 -2.268 -32.014 1.00 64.44 73 LYS A CA 1
ATOM 591 C C . LYS A 1 73 ? 11.978 -2.728 -32.631 1.00 64.44 73 LYS A C 1
ATOM 593 O O . LYS A 1 73 ? 11.970 -3.120 -33.798 1.00 64.44 73 LYS A O 1
ATOM 598 N N . LEU A 1 74 ? 13.055 -2.747 -31.846 1.00 62.19 74 LEU A N 1
ATOM 599 C CA . LEU A 1 74 ? 14.383 -3.200 -32.260 1.00 62.19 74 LEU A CA 1
ATOM 600 C C . LEU A 1 74 ? 14.369 -4.669 -32.693 1.00 62.19 74 LEU A C 1
ATOM 602 O O . LEU A 1 74 ? 14.942 -5.015 -33.726 1.00 62.19 74 LEU A O 1
ATOM 606 N N . GLU A 1 75 ? 13.666 -5.532 -31.963 1.00 63.12 75 GLU A N 1
ATOM 607 C CA . GLU A 1 75 ? 13.555 -6.952 -32.295 1.00 63.12 75 GLU A CA 1
ATOM 608 C C . GLU A 1 75 ? 12.752 -7.176 -33.586 1.00 63.12 75 GLU A C 1
ATOM 610 O O . GLU A 1 75 ? 13.194 -7.903 -34.480 1.00 63.12 75 GLU A O 1
ATOM 615 N N . LYS A 1 76 ? 11.637 -6.453 -33.779 1.00 66.94 76 LYS A N 1
ATOM 616 C CA . LYS A 1 76 ? 10.909 -6.450 -35.062 1.00 66.94 76 LYS A CA 1
ATOM 617 C C . LYS A 1 76 ? 11.764 -5.950 -36.227 1.00 66.94 76 LYS A C 1
ATOM 619 O O . LYS A 1 76 ? 11.599 -6.435 -37.349 1.00 66.94 76 LYS A O 1
ATOM 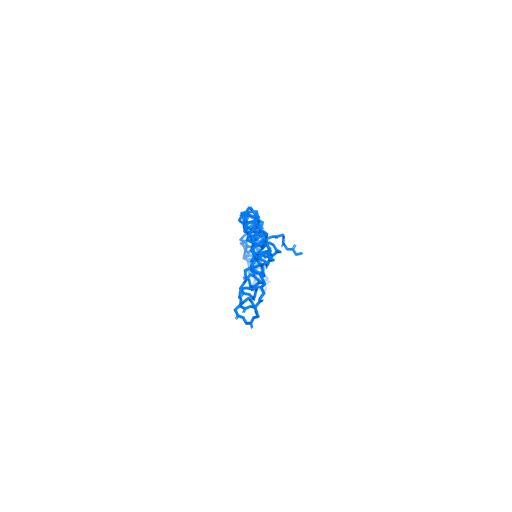624 N N . GLU A 1 77 ? 12.635 -4.973 -36.000 1.00 70.25 77 GLU A N 1
ATOM 625 C CA . GLU A 1 77 ? 13.536 -4.448 -37.026 1.00 70.25 77 GLU A CA 1
ATOM 626 C C . GLU A 1 77 ? 14.624 -5.455 -37.408 1.00 70.25 77 GLU A C 1
ATOM 628 O O . GLU A 1 77 ? 14.837 -5.701 -38.599 1.00 70.25 77 GLU A O 1
ATOM 633 N N . ARG A 1 78 ? 15.230 -6.124 -36.418 1.00 70.25 78 ARG A N 1
ATOM 634 C CA . ARG A 1 78 ? 16.195 -7.214 -36.637 1.00 70.25 78 ARG A CA 1
ATOM 635 C C . ARG A 1 78 ? 15.578 -8.359 -37.444 1.00 70.25 78 ARG A C 1
ATOM 637 O O . ARG A 1 78 ? 16.136 -8.737 -38.472 1.00 70.25 78 ARG A O 1
ATOM 644 N N . LEU A 1 79 ? 14.368 -8.798 -37.086 1.00 69.69 79 LEU A N 1
ATOM 645 C CA . LEU A 1 79 ? 13.622 -9.826 -37.827 1.00 69.69 79 LEU A CA 1
ATOM 646 C C . LEU A 1 79 ? 13.328 -9.431 -39.285 1.00 69.69 79 LEU A C 1
ATOM 648 O O . LEU A 1 79 ? 13.339 -10.277 -40.183 1.00 69.69 79 LEU A O 1
ATOM 652 N N . LYS A 1 80 ? 13.050 -8.150 -39.561 1.00 81.69 80 LYS A N 1
ATOM 653 C CA . LYS A 1 80 ? 12.842 -7.666 -40.939 1.00 81.69 80 LYS A CA 1
ATOM 654 C C . LYS A 1 80 ? 14.138 -7.668 -41.746 1.00 81.69 80 LYS A C 1
ATOM 656 O O . LYS A 1 80 ? 14.105 -8.000 -42.932 1.00 81.69 80 LYS A O 1
ATOM 661 N N . LEU A 1 81 ? 15.256 -7.282 -41.134 1.00 75.62 81 LEU A N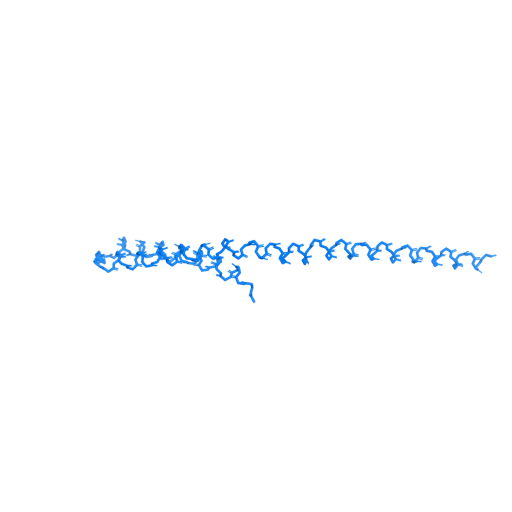 1
ATOM 662 C CA . LEU A 1 81 ? 16.567 -7.275 -41.784 1.00 75.62 81 LEU A CA 1
ATOM 663 C C . LEU A 1 81 ? 17.039 -8.695 -42.102 1.00 75.62 81 LEU A C 1
ATOM 665 O O . LEU A 1 81 ? 17.514 -8.944 -43.208 1.00 75.62 81 LEU A O 1
ATOM 669 N N . GLU A 1 82 ? 16.827 -9.635 -41.188 1.00 72.00 82 GLU A N 1
ATOM 670 C CA . GLU A 1 82 ? 17.190 -11.039 -41.369 1.00 72.00 82 GLU A CA 1
ATOM 671 C C . GLU A 1 82 ? 16.371 -11.700 -42.489 1.00 72.00 82 GLU A C 1
ATOM 673 O O . GLU A 1 82 ? 16.936 -12.273 -43.421 1.00 72.00 82 GLU A O 1
ATOM 678 N N . LYS A 1 83 ? 15.048 -11.474 -42.524 1.00 77.06 83 LYS A N 1
ATOM 679 C CA . LYS A 1 83 ? 14.194 -11.912 -43.646 1.00 77.06 83 LYS A CA 1
ATOM 680 C C . LYS A 1 83 ? 14.631 -11.330 -44.993 1.00 77.06 83 LYS A C 1
ATOM 682 O O . LYS A 1 83 ? 14.540 -12.010 -46.016 1.00 77.06 83 LYS A O 1
ATOM 687 N N . LYS A 1 84 ? 15.096 -10.074 -45.024 1.00 77.94 84 LYS A N 1
ATOM 688 C CA . LYS A 1 84 ? 15.631 -9.453 -46.248 1.00 77.94 84 LYS A CA 1
ATOM 689 C C . LYS A 1 84 ? 16.947 -10.098 -46.688 1.00 77.94 84 LYS A C 1
ATOM 691 O O . LYS A 1 84 ? 17.118 -10.295 -47.888 1.00 77.94 84 LYS A O 1
ATOM 696 N N . ARG A 1 85 ? 17.840 -10.444 -45.752 1.00 74.81 85 ARG A N 1
ATOM 697 C CA . ARG A 1 85 ? 19.111 -11.132 -46.044 1.00 74.81 85 ARG A CA 1
ATOM 698 C C . ARG A 1 85 ? 18.876 -12.527 -46.616 1.00 74.81 85 ARG A C 1
ATOM 700 O O . ARG A 1 85 ? 19.343 -12.792 -47.716 1.00 74.81 85 ARG A O 1
ATOM 707 N N . ILE A 1 86 ? 18.028 -13.329 -45.974 1.00 77.94 86 ILE A N 1
ATOM 708 C CA . ILE A 1 86 ? 17.671 -14.678 -46.445 1.00 77.94 86 ILE A CA 1
ATOM 709 C C . ILE A 1 86 ? 17.034 -14.620 -47.841 1.00 77.94 86 ILE A C 1
ATOM 711 O O . ILE A 1 86 ? 17.389 -15.376 -48.741 1.00 77.94 86 ILE A O 1
ATOM 715 N N . LYS A 1 87 ? 16.127 -13.663 -48.084 1.00 78.50 87 LYS A N 1
ATOM 716 C CA . LYS A 1 87 ? 15.513 -13.484 -49.412 1.00 78.50 87 LYS A CA 1
ATOM 717 C C . LYS A 1 87 ? 16.524 -13.040 -50.477 1.00 78.50 87 LYS A C 1
ATOM 719 O O . LYS A 1 87 ? 16.322 -13.327 -51.656 1.00 78.50 87 LYS A O 1
ATOM 724 N N . ALA A 1 88 ? 17.574 -12.316 -50.093 1.00 79.50 88 ALA A N 1
ATOM 725 C CA . ALA A 1 88 ? 18.645 -11.908 -50.996 1.00 79.50 88 ALA A CA 1
ATOM 726 C C . ALA A 1 88 ? 19.612 -13.064 -51.298 1.00 79.50 88 ALA A C 1
ATOM 728 O O . ALA A 1 88 ? 20.016 -13.211 -52.448 1.00 79.50 88 ALA A O 1
ATOM 729 N N . GLU A 1 89 ? 19.936 -13.896 -50.309 1.00 75.31 89 GLU A N 1
ATOM 730 C CA . GLU A 1 89 ? 20.759 -15.100 -50.480 1.00 75.31 89 GLU A CA 1
ATOM 731 C C . GLU A 1 89 ? 20.060 -16.138 -51.357 1.00 75.31 89 GLU A C 1
ATOM 733 O O . GLU A 1 89 ? 20.617 -16.524 -52.379 1.00 75.31 89 GLU A O 1
ATOM 738 N N . LEU A 1 90 ? 18.785 -16.439 -51.097 1.00 75.56 90 LEU A N 1
ATOM 739 C CA . LEU A 1 90 ? 17.986 -17.338 -51.941 1.00 75.56 90 LEU A CA 1
ATOM 740 C C . LEU A 1 90 ? 17.883 -16.854 -53.395 1.00 75.56 90 LEU A C 1
ATOM 742 O O . LEU A 1 90 ? 17.851 -17.651 -54.329 1.00 75.56 90 LEU A O 1
ATOM 746 N N . LYS A 1 91 ? 17.828 -15.535 -53.621 1.00 70.44 91 LYS A N 1
ATOM 747 C CA . LYS A 1 91 ? 17.853 -14.967 -54.979 1.00 70.44 91 LYS A CA 1
ATOM 748 C C . LYS A 1 91 ? 19.222 -15.089 -55.649 1.00 70.44 91 LYS A C 1
ATOM 750 O O . LYS A 1 91 ? 19.270 -15.142 -56.874 1.00 70.44 91 LYS A O 1
ATOM 755 N N . LYS A 1 92 ? 20.314 -15.083 -54.880 1.00 71.62 92 LYS A N 1
ATOM 756 C CA . LYS A 1 92 ? 21.675 -15.284 -55.394 1.00 71.62 92 LYS A CA 1
ATOM 757 C C . LYS A 1 92 ? 21.940 -16.755 -55.699 1.00 71.62 92 LYS A C 1
ATOM 759 O O . LYS A 1 92 ? 22.544 -17.031 -56.724 1.00 71.62 92 LYS A O 1
ATOM 764 N N . GLU A 1 93 ? 21.455 -17.674 -54.870 1.00 66.12 93 GLU A N 1
ATOM 765 C CA . GLU A 1 93 ? 21.555 -19.119 -55.111 1.00 66.12 93 GLU A CA 1
ATOM 766 C C . GLU A 1 93 ? 20.740 -19.544 -56.334 1.00 66.12 93 GLU A C 1
ATOM 768 O O . GLU A 1 93 ? 21.290 -20.143 -57.250 1.00 66.12 93 GLU A O 1
ATOM 773 N N . LYS A 1 94 ? 19.486 -19.087 -56.457 1.00 62.34 94 LYS A N 1
ATOM 774 C CA . LYS A 1 94 ? 18.659 -19.349 -57.653 1.00 62.34 94 LYS A CA 1
ATOM 775 C C . LYS A 1 94 ? 19.222 -18.775 -58.957 1.00 62.34 94 LYS A C 1
ATOM 777 O O . LYS A 1 94 ? 18.812 -19.199 -60.027 1.00 62.34 94 LYS A O 1
ATOM 782 N N . LYS A 1 95 ? 20.116 -17.785 -58.873 1.00 58.28 95 LYS A N 1
ATOM 783 C CA . LYS A 1 95 ? 20.846 -17.223 -60.021 1.00 58.28 95 LYS A CA 1
ATOM 784 C C . LYS A 1 95 ? 22.167 -17.936 -60.317 1.00 58.28 95 LYS A C 1
ATOM 786 O O . LYS A 1 95 ? 22.770 -17.623 -61.331 1.00 58.28 95 LYS A O 1
ATOM 791 N N . LYS A 1 96 ? 22.649 -18.795 -59.415 1.00 57.94 96 LYS A N 1
ATOM 792 C CA . LYS A 1 96 ? 23.849 -19.620 -59.608 1.00 57.94 96 LYS A CA 1
ATOM 793 C C . LYS A 1 96 ? 23.517 -21.019 -60.135 1.00 57.94 96 LYS A C 1
ATOM 795 O O . LYS A 1 96 ? 24.399 -21.656 -60.691 1.00 57.94 96 LYS A O 1
ATOM 800 N N . GLU A 1 97 ? 22.284 -21.487 -59.940 1.00 52.72 97 GLU A N 1
ATOM 801 C CA . GLU A 1 97 ? 21.777 -22.762 -60.481 1.00 52.72 97 GLU A CA 1
ATOM 802 C C . GLU A 1 97 ? 21.152 -22.647 -61.890 1.00 52.72 97 GLU A C 1
ATOM 804 O O . GLU A 1 97 ? 20.687 -23.647 -62.430 1.00 52.72 97 GLU A O 1
ATOM 809 N N . PHE A 1 98 ? 21.144 -21.448 -62.485 1.00 49.12 98 PHE A N 1
ATOM 810 C CA . PHE A 1 98 ? 20.792 -21.176 -63.888 1.00 49.12 98 PHE A CA 1
ATOM 811 C C . PHE A 1 98 ? 22.020 -20.640 -64.621 1.00 49.12 98 PHE A C 1
ATOM 813 O O . PHE A 1 98 ? 22.148 -20.933 -65.828 1.00 49.12 98 PHE A O 1
#

pLDDT: mean 75.23, std 11.76, range [49.12, 91.38]

Sequence (98 aa):
MSRYRLYKHHAWAGTTLLSILLALRILLPIPYLIVLPLGLILIIYILISLSFTYKYKNEFDRIKGGASGEDFKLEKERLKLEKKRIKAELKKEKKKEF

Foldseek 3Di:
DQPLVVLVVQLVVLVVVLVVLVVVVVVDVDDPVPSVVVSVVSVVSNVVSVVVNVVCVVVCCVVCVCVPVVVVVVVVVVVVVVVVVVVVVVVVVVVVVD